Protein AF-A0A522E0C9-F1 (afdb_monomer_lite)

pLDDT: mean 70.5, std 7.39, range [47.22, 85.0]

Secondary structure (DSSP, 8-state):
-HHHHHHHHHHHHHHHHH--SHHHHHHHHHHHHHHHHHHHHHHHTTT-HHHHHHHHHIIIIIIIIIHHHHHT-

Sequence (73 aa):
MTNVLLIIFTISLLYLGIAHRLLTYIKILAFQGILLFGIAFIELIQINAVNLAFVLLETIGFKTLAIPLFLNY

Foldseek 3Di:
DLVVLVVVLVVLVVVLVVDPDPVVNLVSQLVSLVSVLVSLCVPCVVPDVVVNVVSNCCSCVCRNPVSVVVVVD

Radius of gyration: 13.28 Å; chains: 1; bounding box: 24×31×32 Å

Structure (mmCIF, N/CA/C/O backbone):
data_AF-A0A522E0C9-F1
#
_entry.id   AF-A0A522E0C9-F1
#
loop_
_atom_site.group_PDB
_atom_site.id
_atom_site.type_symbol
_atom_site.label_atom_id
_atom_site.label_alt_id
_atom_site.label_comp_id
_atom_site.label_asym_id
_atom_site.label_entity_id
_atom_site.label_seq_id
_atom_site.pdbx_PDB_ins_code
_atom_site.Cartn_x
_atom_site.Cartn_y
_atom_site.Cartn_z
_atom_site.occupancy
_atom_site.B_iso_or_equiv
_atom_site.auth_seq_id
_atom_site.auth_comp_id
_atom_site.auth_asym_id
_atom_site.auth_atom_id
_atom_site.pdbx_PDB_model_num
ATOM 1 N N . MET A 1 1 ? -3.417 16.045 9.913 1.00 59.59 1 MET A N 1
ATOM 2 C CA . MET A 1 1 ? -2.487 14.906 9.715 1.00 59.59 1 MET A CA 1
ATOM 3 C C . MET A 1 1 ? -2.873 14.072 8.492 1.00 59.59 1 MET A C 1
ATOM 5 O O . MET A 1 1 ? -1.998 13.757 7.701 1.00 59.59 1 MET A O 1
ATOM 9 N N . THR A 1 2 ? -4.164 13.817 8.258 1.00 64.25 2 THR A N 1
ATOM 10 C CA . THR A 1 2 ? -4.730 13.196 7.038 1.00 64.25 2 THR A CA 1
ATOM 11 C C . THR A 1 2 ? -4.393 13.931 5.735 1.00 64.25 2 THR A C 1
ATOM 13 O O . THR A 1 2 ? -4.038 13.287 4.753 1.00 64.25 2 THR A O 1
ATOM 16 N N . ASN A 1 3 ? -4.391 15.270 5.727 1.00 73.19 3 ASN A N 1
ATOM 17 C CA . ASN A 1 3 ? -4.068 16.052 4.523 1.00 73.19 3 ASN A CA 1
ATOM 18 C C . ASN A 1 3 ? -2.663 15.759 3.974 1.00 73.19 3 ASN A C 1
ATOM 20 O O . ASN A 1 3 ? -2.477 15.739 2.765 1.00 73.19 3 ASN A O 1
ATOM 24 N N . VAL A 1 4 ? -1.679 15.496 4.842 1.00 76.38 4 VAL A N 1
ATOM 25 C CA . VAL A 1 4 ? -0.307 15.178 4.410 1.00 76.38 4 VAL A CA 1
ATOM 26 C C . VAL A 1 4 ? -0.272 13.828 3.691 1.00 76.38 4 VAL A C 1
ATOM 28 O O . VAL A 1 4 ? 0.353 13.714 2.639 1.00 76.38 4 VAL A O 1
ATOM 31 N N . LEU A 1 5 ? -0.997 12.824 4.198 1.00 72.12 5 LEU A N 1
ATOM 32 C CA . LEU A 1 5 ? -1.109 11.527 3.526 1.00 72.12 5 LEU A CA 1
ATOM 33 C C . LEU A 1 5 ? -1.869 11.642 2.194 1.00 72.12 5 LEU A C 1
ATOM 35 O O . LEU A 1 5 ? -1.450 11.035 1.211 1.00 72.12 5 LEU A O 1
ATOM 39 N N . LEU A 1 6 ? -2.934 12.449 2.127 1.00 75.69 6 LEU A N 1
ATOM 40 C CA . LEU A 1 6 ? -3.670 12.710 0.880 1.00 75.69 6 LEU A CA 1
ATOM 41 C C . LEU A 1 6 ? -2.803 13.411 -0.178 1.00 75.69 6 LEU A C 1
ATOM 43 O O . LEU A 1 6 ? -2.880 13.085 -1.365 1.00 75.69 6 LEU A O 1
ATOM 47 N N . ILE A 1 7 ? -1.935 14.336 0.240 1.00 82.38 7 ILE A N 1
ATOM 48 C CA . ILE A 1 7 ? -0.965 14.990 -0.649 1.00 82.38 7 ILE A CA 1
ATOM 49 C C . ILE A 1 7 ? 0.030 13.960 -1.196 1.00 82.38 7 ILE A C 1
ATOM 51 O O . ILE A 1 7 ? 0.257 13.911 -2.403 1.00 82.38 7 ILE A O 1
ATOM 55 N N . ILE A 1 8 ? 0.568 13.083 -0.345 1.00 81.06 8 ILE A N 1
ATOM 56 C CA . ILE A 1 8 ? 1.481 12.004 -0.763 1.00 81.06 8 ILE A CA 1
ATOM 57 C C . ILE A 1 8 ? 0.781 11.026 -1.720 1.00 81.06 8 ILE A C 1
ATOM 59 O O . ILE A 1 8 ? 1.362 10.622 -2.728 1.00 81.06 8 ILE A O 1
ATOM 63 N N . PHE A 1 9 ? -0.485 10.690 -1.462 1.00 79.12 9 PHE A N 1
ATOM 64 C CA . PHE A 1 9 ? -1.294 9.855 -2.350 1.00 79.12 9 PHE A CA 1
ATOM 65 C C . PHE A 1 9 ? -1.482 10.497 -3.734 1.00 79.12 9 PHE A C 1
ATOM 67 O O . PHE A 1 9 ? -1.314 9.835 -4.760 1.00 79.12 9 PHE A O 1
ATOM 74 N N . THR A 1 10 ? -1.746 11.804 -3.764 1.00 79.25 10 THR A N 1
ATOM 75 C CA . THR A 1 10 ? -1.898 12.585 -5.000 1.00 79.25 10 THR A CA 1
ATOM 76 C C . THR A 1 10 ? -0.588 12.657 -5.787 1.00 79.25 10 THR A C 1
ATOM 78 O O . THR A 1 10 ? -0.576 12.439 -6.995 1.00 79.25 10 THR A O 1
ATOM 81 N N . ILE A 1 11 ? 0.542 12.879 -5.111 1.00 85.00 11 ILE A N 1
ATOM 82 C CA . ILE A 1 11 ? 1.873 12.853 -5.740 1.00 85.00 11 ILE A CA 1
ATOM 83 C C . ILE A 1 11 ? 2.171 11.462 -6.319 1.00 85.00 11 ILE A C 1
ATOM 85 O O . ILE A 1 11 ? 2.706 11.347 -7.421 1.00 85.00 11 ILE A O 1
ATOM 89 N N . SER A 1 12 ? 1.763 10.396 -5.629 1.00 80.81 12 SER A N 1
ATOM 90 C CA . SER A 1 12 ? 1.892 9.032 -6.140 1.00 80.81 12 SER A CA 1
ATOM 91 C C . SER A 1 12 ? 1.042 8.776 -7.392 1.00 80.81 12 SER A C 1
ATOM 93 O O . SER A 1 12 ? 1.474 8.003 -8.246 1.00 80.81 12 SER A O 1
ATOM 95 N N . LEU A 1 13 ? -0.132 9.413 -7.532 1.00 78.75 13 LEU A N 1
ATOM 96 C CA . LEU A 1 13 ? -0.951 9.326 -8.754 1.00 78.75 13 LEU A CA 1
ATOM 97 C C . LEU A 1 13 ? -0.238 9.997 -9.931 1.00 78.75 13 LEU A C 1
ATOM 99 O O . LEU A 1 13 ? -0.232 9.465 -11.038 1.00 78.75 13 LEU A O 1
ATOM 103 N N . LEU A 1 14 ? 0.410 11.137 -9.687 1.00 81.12 14 LEU A N 1
ATOM 104 C CA . LEU A 1 14 ? 1.208 11.815 -10.708 1.00 81.12 14 LEU A CA 1
ATOM 105 C C . LEU A 1 14 ? 2.409 10.963 -11.133 1.00 81.12 14 LEU A C 1
ATOM 107 O O . LEU A 1 14 ? 2.690 10.844 -12.323 1.00 81.12 14 LEU A O 1
ATOM 111 N N . TYR A 1 15 ? 3.078 10.313 -10.177 1.00 78.75 15 TYR A N 1
ATOM 112 C CA . TYR A 1 15 ? 4.208 9.428 -10.462 1.00 78.75 15 TYR A CA 1
ATOM 113 C C . TYR A 1 15 ? 3.794 8.188 -11.271 1.00 78.75 15 TYR A C 1
ATOM 115 O O . TYR A 1 15 ? 4.523 7.756 -12.164 1.00 78.75 15 TYR A O 1
ATOM 123 N N . LEU A 1 16 ? 2.591 7.660 -11.020 1.00 75.19 16 LEU A N 1
ATOM 124 C CA . LEU A 1 16 ? 1.976 6.605 -11.827 1.00 75.19 16 LEU A CA 1
ATOM 125 C C . LEU A 1 16 ? 1.778 7.056 -13.286 1.00 75.19 16 LEU A C 1
ATOM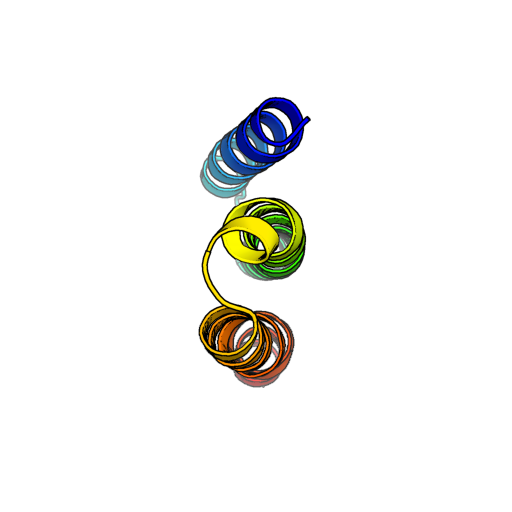 127 O O . LEU A 1 16 ? 2.115 6.314 -14.203 1.00 75.19 16 LEU A O 1
ATOM 131 N N . GLY A 1 17 ? 1.306 8.286 -13.515 1.00 72.75 17 GLY A N 1
ATOM 132 C CA . GLY A 1 17 ? 1.124 8.848 -14.861 1.00 72.75 17 GLY A CA 1
ATOM 133 C C . GLY A 1 17 ? 2.420 9.006 -15.669 1.00 72.75 17 GLY A C 1
ATOM 134 O O . GLY A 1 17 ? 2.376 9.047 -16.895 1.00 72.75 17 GLY A O 1
ATOM 135 N N . ILE A 1 18 ? 3.572 9.053 -14.995 1.00 78.44 18 ILE A N 1
ATOM 136 C CA . ILE A 1 18 ? 4.905 9.191 -15.608 1.00 78.44 18 ILE A CA 1
ATOM 137 C C . ILE A 1 18 ? 5.580 7.814 -15.794 1.00 78.44 18 ILE A C 1
ATOM 139 O O . ILE A 1 18 ? 6.574 7.682 -16.512 1.00 78.44 18 ILE A O 1
ATOM 143 N N . ALA A 1 19 ? 5.057 6.757 -15.166 1.00 77.94 19 ALA A N 1
ATOM 144 C CA . ALA A 1 19 ? 5.660 5.432 -15.205 1.00 77.94 19 ALA A CA 1
ATOM 145 C C . ALA A 1 19 ? 5.526 4.781 -16.595 1.00 77.94 19 ALA A C 1
ATOM 147 O O . ALA A 1 19 ? 4.436 4.491 -17.075 1.00 77.94 19 ALA A O 1
ATOM 148 N N . HIS A 1 20 ? 6.669 4.476 -17.216 1.00 67.12 20 HIS A N 1
ATOM 149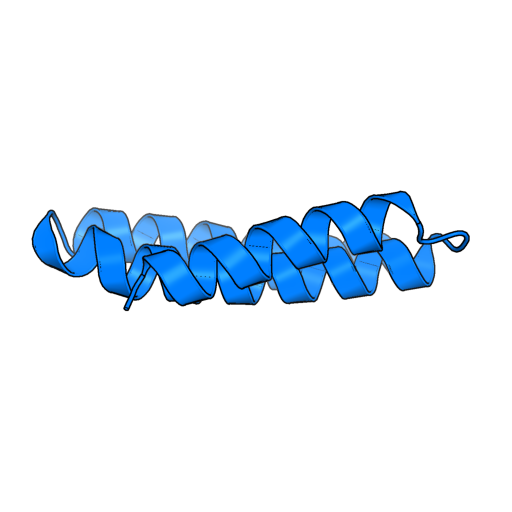 C CA . HIS A 1 20 ? 6.746 3.963 -18.591 1.00 67.12 20 HIS A CA 1
ATOM 150 C C . HIS A 1 20 ? 6.730 2.422 -18.698 1.00 67.12 20 HIS A C 1
ATOM 152 O O . HIS A 1 20 ? 6.713 1.864 -19.792 1.00 67.12 20 HIS A O 1
ATOM 158 N N . ARG A 1 21 ? 6.792 1.700 -17.568 1.00 74.81 21 ARG A N 1
ATOM 159 C CA . ARG A 1 21 ? 6.838 0.226 -17.521 1.00 74.81 21 ARG A CA 1
ATOM 160 C C . ARG A 1 21 ? 5.711 -0.334 -16.659 1.00 74.81 21 ARG A C 1
ATOM 162 O O . ARG A 1 21 ? 5.540 0.093 -15.519 1.00 74.81 21 ARG A O 1
ATOM 169 N N . LEU A 1 22 ? 5.029 -1.360 -17.174 1.00 71.38 22 LEU A N 1
ATOM 170 C CA . LEU A 1 22 ? 3.889 -2.019 -16.524 1.00 71.38 22 LEU A CA 1
ATOM 171 C C . LEU A 1 22 ? 4.226 -2.537 -15.112 1.00 71.38 22 LEU A C 1
ATOM 173 O O . LEU A 1 22 ? 3.471 -2.314 -14.174 1.00 71.38 22 LEU A O 1
ATOM 177 N N . LEU A 1 23 ? 5.414 -3.125 -14.924 1.00 71.56 23 LEU A N 1
ATOM 178 C CA . LEU A 1 23 ? 5.892 -3.577 -13.607 1.00 71.56 23 LEU A CA 1
ATOM 179 C C . LEU A 1 23 ? 6.076 -2.433 -12.597 1.00 71.56 23 LEU A C 1
ATOM 181 O O . LEU A 1 23 ? 5.810 -2.603 -11.407 1.00 71.56 23 LEU A O 1
ATOM 185 N N . THR A 1 24 ? 6.513 -1.259 -13.055 1.00 75.12 24 THR A N 1
ATOM 186 C CA . THR A 1 24 ? 6.628 -0.065 -12.207 1.00 75.12 24 THR A CA 1
ATOM 187 C C . THR A 1 24 ? 5.240 0.451 -11.826 1.00 75.12 24 THR A C 1
ATOM 189 O O . THR A 1 24 ? 5.021 0.825 -10.677 1.00 75.12 24 THR A O 1
ATOM 192 N N . TYR A 1 25 ? 4.287 0.376 -12.757 1.00 75.56 25 TYR A N 1
ATOM 193 C CA . TYR A 1 25 ? 2.882 0.726 -12.546 1.00 75.56 25 TYR A CA 1
ATOM 194 C C . TYR A 1 25 ? 2.245 -0.108 -11.426 1.00 75.56 25 TYR A C 1
ATOM 196 O O . TYR A 1 25 ? 1.674 0.443 -10.487 1.00 75.56 25 TYR A O 1
ATOM 204 N N . ILE A 1 26 ? 2.419 -1.434 -11.478 1.00 72.50 26 ILE A N 1
ATOM 205 C CA . ILE A 1 26 ? 1.874 -2.377 -10.488 1.00 72.50 26 ILE A CA 1
ATOM 206 C C . ILE A 1 26 ? 2.454 -2.106 -9.093 1.00 72.50 26 ILE A C 1
ATOM 208 O O . ILE A 1 26 ? 1.719 -2.088 -8.107 1.00 72.50 26 ILE A O 1
ATOM 212 N N . LYS A 1 27 ? 3.763 -1.833 -8.999 1.00 77.75 27 LYS A N 1
ATOM 213 C CA . LYS A 1 27 ? 4.420 -1.510 -7.722 1.00 77.75 27 LYS A CA 1
ATOM 214 C C . LYS A 1 27 ? 3.909 -0.206 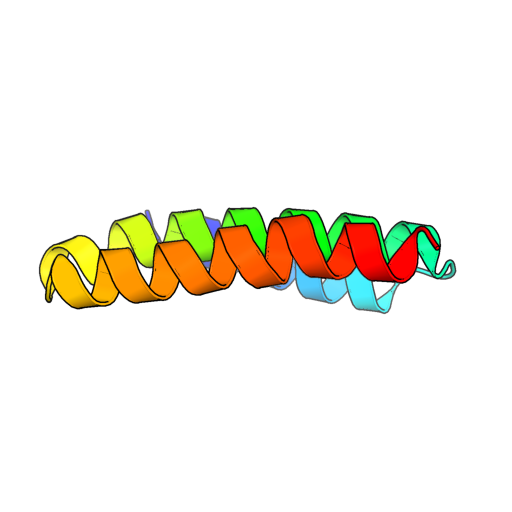-7.106 1.00 77.75 27 LYS A C 1
ATOM 216 O O . LYS A 1 27 ? 3.667 -0.164 -5.902 1.00 77.75 27 LYS A O 1
ATOM 221 N N . ILE A 1 28 ? 3.734 0.841 -7.914 1.00 79.94 28 ILE A N 1
ATOM 222 C CA . ILE A 1 28 ? 3.206 2.131 -7.442 1.00 79.94 28 ILE A CA 1
ATOM 223 C C . ILE A 1 28 ? 1.739 1.982 -7.010 1.00 79.94 28 ILE A C 1
ATOM 225 O O . ILE A 1 28 ? 1.359 2.508 -5.967 1.00 79.94 28 ILE A O 1
ATOM 229 N N . LEU A 1 29 ? 0.934 1.211 -7.749 1.00 75.31 29 LEU A N 1
ATOM 230 C CA . LEU A 1 29 ? -0.450 0.885 -7.383 1.00 75.31 29 LEU A CA 1
ATOM 231 C C . LEU A 1 29 ? -0.550 0.129 -6.053 1.00 75.31 29 LEU A C 1
ATOM 233 O O . LEU A 1 29 ? -1.384 0.471 -5.214 1.00 75.31 29 LEU A O 1
ATOM 237 N N . ALA A 1 30 ? 0.314 -0.865 -5.831 1.00 75.44 30 ALA A N 1
ATOM 238 C CA . ALA A 1 30 ? 0.358 -1.598 -4.568 1.00 75.44 30 ALA A CA 1
ATOM 239 C C . ALA A 1 30 ? 0.742 -0.676 -3.396 1.00 75.44 30 ALA A C 1
ATOM 241 O O . ALA A 1 30 ? 0.100 -0.702 -2.345 1.00 75.44 30 ALA A O 1
ATOM 242 N N . PHE A 1 31 ? 1.732 0.202 -3.594 1.00 79.44 31 PHE A N 1
ATOM 243 C CA . PHE A 1 31 ? 2.116 1.206 -2.598 1.00 79.44 31 PHE A CA 1
ATOM 244 C C . PHE A 1 31 ? 0.980 2.199 -2.306 1.00 79.44 31 PHE A C 1
ATOM 246 O O . PHE A 1 31 ? 0.723 2.538 -1.150 1.00 79.44 31 PHE A O 1
ATOM 253 N N . GLN A 1 32 ? 0.237 2.612 -3.335 1.00 77.81 32 GLN A N 1
ATOM 254 C CA . GLN A 1 32 ? -0.955 3.440 -3.170 1.00 77.81 32 GLN A CA 1
ATOM 255 C C . GLN A 1 32 ? -2.058 2.768 -2.368 1.00 77.81 32 GLN A C 1
ATOM 257 O O . GLN A 1 32 ? -2.705 3.450 -1.579 1.00 77.81 32 GLN A O 1
ATOM 262 N N . GLY A 1 33 ? -2.279 1.464 -2.550 1.00 72.75 33 GLY A N 1
ATOM 263 C CA . GLY A 1 33 ? -3.251 0.702 -1.764 1.00 72.75 33 GLY A CA 1
ATOM 264 C C . GLY A 1 33 ? -2.966 0.782 -0.262 1.00 72.75 33 GLY A C 1
ATOM 265 O O . GLY A 1 33 ? -3.876 1.035 0.525 1.00 72.75 33 GLY A O 1
ATOM 266 N N . ILE A 1 34 ? -1.690 0.674 0.117 1.00 76.56 34 ILE A N 1
ATOM 267 C CA . ILE A 1 34 ? -1.225 0.780 1.510 1.00 76.56 34 ILE A CA 1
ATOM 268 C C . ILE A 1 34 ? -1.374 2.214 2.047 1.00 76.56 34 ILE A C 1
ATOM 270 O O . ILE A 1 34 ? -1.776 2.417 3.192 1.00 76.56 34 ILE A O 1
ATOM 274 N N . LEU A 1 35 ? -1.093 3.230 1.226 1.00 76.69 35 LEU A N 1
ATOM 275 C CA . LEU A 1 35 ? -1.306 4.633 1.600 1.00 76.69 35 LEU A CA 1
ATOM 276 C C . LEU A 1 35 ? -2.787 4.953 1.834 1.00 76.69 35 LEU A C 1
ATOM 278 O O . LEU A 1 35 ? -3.129 5.572 2.840 1.00 76.69 35 LEU A O 1
ATOM 282 N N . LEU A 1 36 ? -3.663 4.505 0.931 1.00 73.69 36 LEU A N 1
ATOM 283 C CA . LEU A 1 36 ? -5.115 4.668 1.049 1.00 73.69 36 LEU A CA 1
ATOM 284 C C . LEU A 1 36 ? -5.659 3.976 2.300 1.00 73.69 36 LEU A C 1
ATOM 286 O O . LEU A 1 36 ? -6.507 4.537 2.987 1.00 73.69 36 LEU A O 1
ATOM 290 N N . PHE A 1 37 ? -5.123 2.798 2.627 1.00 71.38 37 PHE A N 1
ATOM 291 C CA . PHE A 1 37 ? -5.414 2.102 3.875 1.00 71.38 37 PHE A CA 1
ATOM 292 C C . PHE A 1 37 ? -5.066 2.960 5.098 1.00 71.38 37 PHE A C 1
ATOM 294 O O . PHE A 1 37 ? -5.902 3.128 5.982 1.00 71.38 37 PHE A O 1
ATOM 301 N N . GLY A 1 38 ? -3.868 3.554 5.139 1.00 72.38 38 GLY A N 1
ATOM 302 C CA . GLY A 1 38 ? -3.457 4.428 6.244 1.00 72.38 38 GLY A CA 1
ATOM 303 C C . GLY A 1 38 ? -4.334 5.678 6.386 1.00 72.38 38 GLY A C 1
ATOM 304 O O . GLY A 1 38 ? -4.644 6.087 7.503 1.00 72.38 38 GLY A O 1
ATOM 305 N N . ILE A 1 39 ? -4.780 6.256 5.265 1.00 74.44 39 ILE A N 1
ATOM 306 C CA . ILE A 1 39 ? -5.703 7.402 5.248 1.00 74.44 39 ILE A CA 1
ATOM 307 C C . ILE A 1 39 ? -7.069 6.993 5.802 1.00 74.44 39 ILE A C 1
ATOM 309 O O . ILE A 1 39 ? -7.541 7.604 6.760 1.00 74.44 39 ILE A O 1
ATOM 313 N N . ALA A 1 40 ? -7.662 5.923 5.262 1.00 68.69 40 ALA A N 1
ATOM 314 C CA . ALA A 1 40 ? -8.953 5.411 5.711 1.00 68.69 40 ALA A CA 1
ATOM 315 C C . ALA A 1 40 ? -8.915 4.992 7.187 1.00 68.69 40 ALA A C 1
ATOM 317 O O . ALA A 1 40 ? -9.866 5.251 7.917 1.00 68.69 40 ALA A O 1
ATOM 318 N N . PHE A 1 41 ? -7.805 4.414 7.657 1.00 68.69 41 PHE A N 1
ATOM 319 C CA . PHE A 1 41 ? -7.637 4.046 9.060 1.00 68.69 41 PHE A CA 1
ATOM 320 C C . PHE A 1 41 ? -7.764 5.261 9.992 1.00 68.69 41 PHE A C 1
ATOM 322 O O . PHE A 1 41 ? -8.467 5.206 10.997 1.00 68.69 41 PHE A O 1
ATOM 329 N N . ILE A 1 42 ? -7.120 6.377 9.639 1.00 68.44 42 ILE A N 1
ATOM 330 C CA . ILE A 1 42 ? -7.123 7.605 10.447 1.00 68.44 42 ILE A CA 1
ATOM 331 C C . ILE A 1 42 ? -8.459 8.358 10.325 1.00 68.44 42 ILE A C 1
ATOM 333 O O . ILE A 1 42 ? -8.907 8.970 11.292 1.00 68.44 42 ILE A O 1
ATOM 337 N N . GLU A 1 43 ? -9.094 8.323 9.153 1.00 66.75 43 GLU A N 1
ATOM 338 C CA . GLU A 1 43 ? -10.293 9.112 8.845 1.00 66.75 43 GLU A CA 1
ATOM 339 C C . GLU A 1 43 ? -11.600 8.422 9.289 1.00 66.75 43 GLU A C 1
ATOM 341 O O . GLU A 1 43 ? -12.485 9.075 9.841 1.00 66.75 43 GLU A O 1
ATOM 346 N N . LEU A 1 44 ? -11.718 7.094 9.140 1.00 61.09 44 LEU A N 1
ATOM 347 C CA . LEU A 1 44 ? -12.940 6.343 9.481 1.00 61.09 44 LEU A CA 1
ATOM 348 C C . LEU A 1 44 ? -13.022 5.886 10.944 1.00 61.09 44 LEU A C 1
ATOM 350 O O . LEU A 1 44 ? -14.116 5.535 11.395 1.00 61.09 44 LEU A O 1
ATOM 354 N N . ILE A 1 45 ? -11.920 5.929 11.708 1.00 56.41 45 ILE A N 1
ATOM 355 C CA . ILE A 1 45 ? -11.939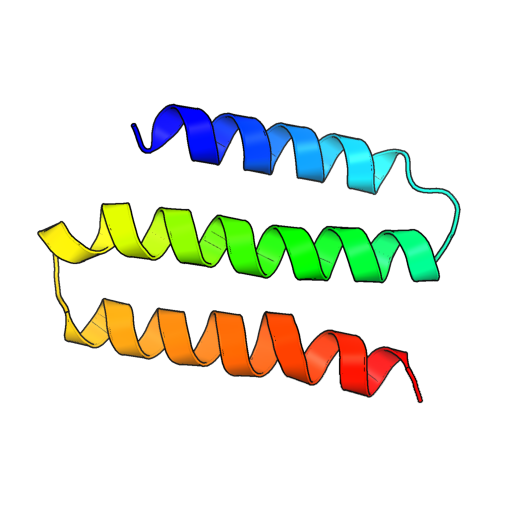 5.680 13.164 1.00 56.41 45 ILE A CA 1
ATOM 356 C C . ILE A 1 45 ? -12.905 6.628 13.890 1.00 56.41 45 ILE A C 1
ATOM 358 O O . ILE A 1 45 ? -13.443 6.269 14.934 1.00 56.41 45 ILE A O 1
ATOM 362 N N . GLN A 1 46 ? -13.185 7.806 13.323 1.00 57.28 46 GLN A N 1
ATOM 363 C CA . GLN A 1 46 ? -14.140 8.752 13.900 1.00 57.28 46 GLN A CA 1
ATOM 364 C C . GLN A 1 46 ? -15.618 8.416 13.636 1.00 57.28 46 GLN A C 1
ATOM 366 O O . GLN A 1 46 ? -16.474 8.986 14.305 1.00 57.28 46 GLN A O 1
ATOM 371 N N . ILE A 1 47 ? -15.938 7.523 12.687 1.00 59.75 47 ILE A N 1
ATOM 372 C CA . ILE A 1 47 ? -17.315 7.356 12.187 1.00 59.75 47 ILE A CA 1
ATOM 373 C C . ILE A 1 47 ? -17.882 5.959 12.477 1.00 59.75 47 ILE A C 1
ATOM 375 O O . ILE A 1 47 ? -19.010 5.874 12.960 1.00 59.75 47 ILE A O 1
ATOM 379 N N . ASN A 1 48 ? -17.153 4.862 12.204 1.00 62.94 48 ASN A N 1
ATOM 380 C CA . ASN A 1 48 ? -17.611 3.498 12.531 1.00 62.94 48 ASN A CA 1
ATOM 381 C C . ASN A 1 48 ? -16.515 2.424 12.323 1.00 62.94 48 ASN A C 1
ATOM 383 O O . ASN A 1 48 ? -16.038 2.224 11.204 1.00 62.94 48 ASN A O 1
ATOM 387 N N . ALA A 1 49 ? -16.163 1.669 13.370 1.00 67.06 49 ALA A N 1
ATOM 388 C CA . ALA A 1 49 ? -15.117 0.636 13.328 1.00 67.06 49 ALA A CA 1
ATOM 389 C C . ALA A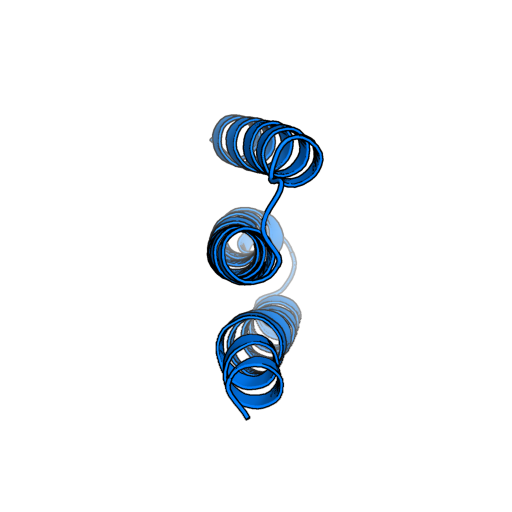 1 49 ? -15.459 -0.581 12.438 1.00 67.06 49 ALA A C 1
ATOM 391 O O . ALA A 1 49 ? -14.559 -1.266 11.954 1.00 67.06 49 ALA A O 1
ATOM 392 N N . VAL A 1 50 ? -16.746 -0.845 12.185 1.00 69.31 50 VAL A N 1
ATOM 393 C CA . VAL A 1 50 ? -17.181 -1.954 11.313 1.00 69.31 50 VAL A CA 1
ATOM 394 C C . VAL A 1 50 ? -16.933 -1.626 9.839 1.00 69.31 50 VAL A C 1
ATOM 396 O O . VAL A 1 50 ? -16.391 -2.450 9.104 1.00 69.31 50 VAL A O 1
ATOM 399 N N . ASN A 1 51 ? -17.244 -0.396 9.417 1.00 65.00 51 ASN A N 1
ATOM 400 C CA . ASN A 1 51 ? -16.937 0.066 8.060 1.00 65.00 51 ASN A CA 1
ATOM 401 C C . ASN A 1 51 ? -15.431 0.167 7.833 1.00 65.00 51 ASN A C 1
ATOM 403 O O . ASN A 1 51 ? -14.964 -0.134 6.738 1.00 65.00 51 ASN A O 1
ATOM 407 N N . LEU A 1 52 ? -14.676 0.531 8.876 1.00 66.19 52 LEU A N 1
ATOM 408 C CA . LEU A 1 52 ? -13.221 0.454 8.864 1.00 66.19 52 LEU A CA 1
ATOM 409 C C . LEU A 1 52 ? -12.796 -0.969 8.487 1.00 66.19 52 LEU A C 1
ATOM 411 O O . LEU A 1 52 ? -12.218 -1.155 7.426 1.00 66.19 52 LEU A O 1
ATOM 415 N N . ALA A 1 53 ? -13.167 -1.980 9.281 1.00 71.94 53 ALA A N 1
ATOM 416 C CA . ALA A 1 53 ? -12.776 -3.373 9.056 1.00 71.94 53 ALA A CA 1
ATOM 417 C C . ALA A 1 53 ? -13.130 -3.891 7.649 1.00 71.94 53 ALA A C 1
ATOM 419 O O . ALA A 1 53 ? -12.330 -4.605 7.046 1.00 71.94 53 ALA A O 1
ATOM 420 N N . PHE A 1 54 ? -14.280 -3.491 7.100 1.00 70.69 54 PHE A N 1
ATOM 421 C CA . PHE A 1 54 ? -14.693 -3.864 5.745 1.00 70.69 54 PHE A CA 1
ATOM 422 C C . PHE A 1 54 ? -13.789 -3.242 4.667 1.00 70.69 54 PHE A C 1
ATOM 424 O O . PHE A 1 54 ? -13.292 -3.947 3.789 1.00 70.69 54 PHE A O 1
ATOM 431 N N . VAL A 1 55 ? -13.491 -1.942 4.782 1.00 70.69 55 VAL A N 1
ATOM 432 C CA . VAL A 1 55 ? -12.562 -1.236 3.883 1.00 70.69 55 VAL A CA 1
ATOM 433 C C . VAL A 1 55 ? -11.135 -1.773 4.027 1.00 70.69 55 VAL A C 1
ATOM 435 O O . VAL A 1 55 ? -10.445 -1.925 3.019 1.00 70.69 55 VAL A O 1
ATOM 438 N N . LEU A 1 56 ? -10.691 -2.110 5.246 1.00 67.56 56 LEU A N 1
ATOM 439 C CA . LEU A 1 56 ? -9.375 -2.713 5.509 1.00 67.56 56 LEU A CA 1
ATOM 440 C C . LEU A 1 56 ? -9.238 -4.078 4.810 1.00 67.56 56 LEU A C 1
ATOM 442 O O . LEU A 1 56 ? -8.196 -4.368 4.219 1.00 67.56 56 LEU A O 1
ATOM 446 N N . LEU A 1 57 ? -10.291 -4.901 4.847 1.00 73.06 57 LEU A N 1
ATOM 447 C CA . LEU A 1 57 ? -10.307 -6.224 4.218 1.00 73.06 57 LEU A CA 1
ATOM 448 C C . LEU A 1 57 ? -10.272 -6.109 2.686 1.00 73.06 57 LEU A C 1
ATOM 450 O O . LEU A 1 57 ? -9.504 -6.814 2.032 1.00 73.06 57 LEU A O 1
ATOM 454 N N . GLU A 1 58 ? -11.021 -5.166 2.114 1.00 67.94 58 GLU A N 1
ATOM 455 C CA . GLU A 1 58 ? -11.033 -4.920 0.669 1.00 67.94 58 GLU A CA 1
ATOM 456 C C . GLU A 1 58 ? -9.700 -4.323 0.162 1.00 67.94 58 GLU A C 1
ATOM 458 O O . GLU A 1 58 ? -9.139 -4.778 -0.837 1.00 67.94 58 GLU A O 1
ATOM 463 N N . THR A 1 59 ? -9.116 -3.349 0.869 1.00 71.69 59 THR A N 1
ATOM 464 C CA . THR A 1 59 ? -7.864 -2.692 0.434 1.00 71.69 59 THR A CA 1
ATOM 465 C C . THR A 1 59 ? -6.620 -3.566 0.588 1.00 71.69 59 THR A C 1
ATOM 467 O O . THR A 1 59 ? -5.776 -3.591 -0.316 1.00 71.69 59 THR A O 1
ATOM 470 N N . ILE A 1 60 ? -6.489 -4.319 1.684 1.00 68.06 60 ILE A N 1
ATOM 471 C CA . ILE A 1 60 ? -5.354 -5.236 1.864 1.00 68.06 60 ILE A CA 1
ATOM 472 C C . ILE A 1 60 ? -5.562 -6.515 1.049 1.00 68.06 60 ILE A C 1
ATOM 474 O O . ILE A 1 60 ? -4.678 -6.896 0.281 1.00 68.06 60 ILE A O 1
ATOM 478 N N . GLY A 1 61 ? -6.728 -7.154 1.174 1.00 67.50 61 GLY A N 1
ATOM 479 C CA . GLY A 1 61 ? -7.006 -8.446 0.547 1.00 67.50 61 GLY A CA 1
ATOM 480 C C . GLY A 1 61 ? -7.024 -8.373 -0.977 1.00 67.50 61 GLY A C 1
ATOM 481 O O . GLY A 1 61 ? -6.300 -9.115 -1.641 1.00 67.50 61 GLY A O 1
ATOM 482 N N . PHE A 1 62 ? -7.791 -7.439 -1.546 1.00 63.88 62 PHE A N 1
ATOM 483 C CA . PHE A 1 62 ? -7.896 -7.320 -3.001 1.00 63.88 62 PHE A CA 1
ATOM 484 C C . PHE A 1 62 ? -6.792 -6.446 -3.590 1.00 63.88 62 PHE A C 1
ATOM 486 O O . PHE A 1 62 ? -6.079 -6.873 -4.496 1.00 63.88 62 PHE A O 1
ATOM 493 N N . LYS A 1 63 ? -6.616 -5.222 -3.089 1.00 61.88 63 LYS A N 1
ATOM 494 C CA . LYS A 1 63 ? -5.753 -4.237 -3.763 1.00 61.88 63 LYS A CA 1
ATOM 495 C C . LYS A 1 63 ? -4.257 -4.459 -3.540 1.00 61.88 63 LYS A C 1
ATOM 497 O O . LYS A 1 63 ? -3.470 -4.197 -4.445 1.00 61.88 63 LYS A O 1
ATOM 502 N N . THR A 1 64 ? -3.873 -4.943 -2.359 1.00 63.03 64 THR A N 1
ATOM 503 C CA . THR A 1 64 ? -2.459 -5.125 -1.988 1.00 63.03 64 THR A CA 1
ATOM 504 C C . THR A 1 64 ? -1.960 -6.546 -2.230 1.00 63.03 64 THR A C 1
ATOM 506 O O . THR A 1 64 ? -0.790 -6.714 -2.552 1.00 63.03 64 THR A O 1
ATOM 509 N N . LEU A 1 65 ? -2.817 -7.564 -2.104 1.00 65.88 65 LEU A N 1
ATOM 510 C CA . LEU A 1 65 ? -2.439 -8.964 -2.327 1.00 65.88 65 LEU A CA 1
ATOM 511 C C . LEU A 1 65 ? -2.921 -9.494 -3.677 1.00 65.88 65 LEU A C 1
ATOM 513 O O . LEU A 1 65 ? -2.101 -9.952 -4.471 1.00 65.88 65 LEU A O 1
ATOM 517 N N . ALA A 1 66 ? -4.226 -9.421 -3.956 1.00 66.12 66 ALA A N 1
ATOM 518 C CA . ALA A 1 66 ? -4.780 -10.061 -5.146 1.00 66.12 66 ALA A CA 1
ATOM 519 C C . ALA A 1 66 ? -4.282 -9.418 -6.448 1.00 66.12 66 ALA A C 1
ATOM 521 O O . ALA A 1 66 ? -3.882 -10.147 -7.346 1.00 66.12 66 ALA A O 1
ATOM 522 N N . ILE A 1 67 ? -4.233 -8.083 -6.543 1.00 66.38 67 ILE A N 1
ATOM 523 C CA . ILE A 1 67 ? -3.756 -7.380 -7.750 1.00 66.38 67 ILE A CA 1
ATOM 524 C C . ILE A 1 67 ? -2.306 -7.757 -8.111 1.00 66.38 67 ILE A C 1
ATOM 526 O O . ILE A 1 67 ? -2.089 -8.211 -9.234 1.00 66.38 67 ILE A O 1
ATOM 530 N N . PRO A 1 68 ? -1.298 -7.628 -7.226 1.00 60.00 68 PRO A N 1
ATOM 531 C CA . PRO A 1 68 ? 0.064 -8.013 -7.586 1.00 60.00 68 PRO A CA 1
ATOM 532 C C . PRO A 1 68 ? 0.239 -9.523 -7.783 1.00 60.00 68 PRO A C 1
ATOM 534 O O . PRO A 1 68 ? 1.066 -9.900 -8.604 1.00 60.00 68 PRO A O 1
ATOM 537 N N . LEU A 1 69 ? -0.527 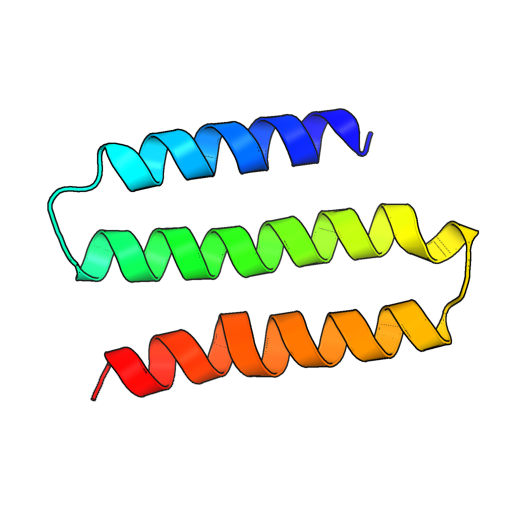-10.388 -7.101 1.00 66.44 69 LEU A N 1
ATOM 538 C CA . LEU A 1 69 ? -0.492 -11.836 -7.360 1.00 66.44 69 LEU A CA 1
ATOM 539 C C . LEU A 1 69 ? -1.070 -12.202 -8.731 1.00 66.44 69 LEU A C 1
ATOM 541 O O . LEU A 1 69 ? -0.477 -13.022 -9.422 1.00 66.44 69 LEU A O 1
ATOM 545 N N . PHE A 1 70 ? -2.182 -11.585 -9.142 1.00 61.97 70 PHE A N 1
ATOM 546 C CA . PHE A 1 70 ? -2.795 -11.823 -10.454 1.00 61.97 70 PHE A CA 1
ATOM 547 C C . PHE A 1 70 ? -1.965 -11.277 -11.614 1.00 61.97 70 PHE A C 1
ATOM 549 O O . PHE A 1 70 ? -2.018 -11.827 -12.702 1.00 61.97 70 PHE A O 1
ATOM 556 N N . LEU A 1 71 ? -1.236 -10.180 -11.400 1.00 60.44 71 LEU A N 1
ATOM 557 C CA . LEU A 1 71 ? -0.397 -9.562 -12.431 1.00 60.44 71 LEU A CA 1
ATOM 558 C C . LEU A 1 71 ? 1.027 -10.137 -12.490 1.00 60.44 71 LEU A C 1
ATOM 560 O O . LEU A 1 71 ? 1.769 -9.802 -13.411 1.00 60.44 71 LEU A O 1
ATOM 564 N N . ASN A 1 72 ? 1.428 -10.958 -11.513 1.00 53.31 72 ASN A N 1
ATOM 565 C CA . ASN A 1 72 ? 2.715 -11.663 -11.504 1.00 53.31 72 ASN A CA 1
ATOM 566 C C . ASN A 1 72 ? 2.624 -13.090 -12.092 1.00 53.31 72 ASN A C 1
ATOM 568 O O . ASN A 1 72 ? 3.615 -13.820 -12.046 1.00 53.31 72 ASN A O 1
ATOM 572 N N . TYR A 1 73 ? 1.461 -13.480 -12.624 1.00 47.22 73 TYR A N 1
ATOM 573 C CA . TYR A 1 73 ? 1.226 -14.703 -13.399 1.00 47.22 73 TYR A CA 1
ATOM 574 C C . TYR A 1 73 ? 0.792 -14.323 -14.818 1.00 47.22 73 TYR A C 1
ATOM 576 O O . TYR A 1 73 ? 1.244 -14.996 -15.769 1.00 47.22 73 TYR A O 1
#